Protein AF-A0A8B9MTH3-F1 (afdb_monomer_lite)

Radius of gyration: 24.54 Å; chains: 1; bounding box: 30×73×52 Å

InterPro domains:
  IPR032197 Ubiquitin-like modifier-activating enzyme Atg7, N-terminal [PF16420] (19-76)
  IPR042522 Ubiquitin-like modifier-activating enzyme Atg7, N-terminal, subdomain 1 [G3DSA:3.40.140.70] (24-77)

Foldseek 3Di:
DDDPDPPPPDPDPPPDDPDDDFDEAEDEDPQCVVLVVVCCVPPQPPPPDDAQFAFDWADPDDPPHHIYTYGHNCRRVPDDPVPDPDD

pLDDT: mean 80.83, std 20.32, range [35.56, 97.56]

Sequence (87 aa):
MAAASSEVHQPVDPGISKLQFAPFSSALDAGFWHELTQKKLNEYRLDETPKVIKGYYYNGDPLGLPARLTLEFSAFDIFYNPLVVTL

Structure (mmCIF, N/CA/C/O backbone):
data_AF-A0A8B9MTH3-F1
#
_entry.id   AF-A0A8B9MTH3-F1
#
loop_
_atom_site.group_PDB
_atom_site.id
_atom_site.type_symbol
_atom_site.label_atom_id
_atom_site.label_alt_id
_atom_site.label_comp_id
_atom_site.label_asym_id
_atom_site.label_entity_id
_atom_site.label_seq_id
_atom_site.pdbx_PDB_ins_code
_atom_site.Cartn_x
_atom_site.Cartn_y
_atom_site.Cartn_z
_atom_site.occupancy
_atom_site.B_iso_or_equiv
_atom_site.auth_seq_id
_atom_site.auth_comp_id
_atom_site.auth_asym_id
_atom_site.auth_atom_id
_atom_site.pdbx_PDB_model_num
ATOM 1 N N . MET A 1 1 ? 2.022 -61.837 -31.964 1.00 38.03 1 MET A N 1
ATOM 2 C CA . MET A 1 1 ? 3.032 -60.791 -31.700 1.00 38.03 1 MET A CA 1
ATOM 3 C C . MET A 1 1 ? 2.435 -59.458 -32.121 1.00 38.03 1 MET A C 1
ATOM 5 O O . MET A 1 1 ? 2.345 -59.209 -33.313 1.00 38.03 1 MET A O 1
ATOM 9 N N . ALA A 1 2 ? 1.943 -58.660 -31.174 1.00 35.56 2 ALA A N 1
ATOM 10 C CA . ALA A 1 2 ? 1.532 -57.281 -31.430 1.00 35.56 2 ALA A CA 1
ATOM 11 C C . ALA A 1 2 ? 2.722 -56.390 -31.062 1.00 35.56 2 ALA A C 1
ATOM 13 O O . ALA A 1 2 ? 3.194 -56.443 -29.927 1.00 35.56 2 ALA A O 1
ATOM 14 N N . ALA A 1 3 ? 3.267 -55.668 -32.039 1.00 37.16 3 ALA A N 1
ATOM 15 C CA . ALA A 1 3 ? 4.384 -54.763 -31.821 1.00 37.16 3 ALA A CA 1
ATOM 16 C C . ALA A 1 3 ? 3.876 -53.543 -31.044 1.00 37.16 3 ALA A C 1
ATOM 18 O O . ALA A 1 3 ? 3.022 -52.806 -31.536 1.00 37.16 3 ALA A O 1
ATOM 19 N N . ALA A 1 4 ? 4.373 -53.367 -29.820 1.00 43.69 4 ALA A N 1
ATOM 20 C CA . ALA A 1 4 ? 4.152 -52.161 -29.041 1.00 43.69 4 ALA A CA 1
ATOM 21 C C . ALA A 1 4 ? 4.751 -50.972 -29.803 1.00 43.69 4 ALA A C 1
ATOM 23 O O . ALA A 1 4 ? 5.933 -50.970 -30.147 1.00 43.69 4 ALA A O 1
ATOM 24 N N . SER A 1 5 ? 3.912 -49.990 -30.109 1.00 47.81 5 SER A N 1
ATOM 25 C CA . SER A 1 5 ? 4.321 -48.718 -30.684 1.00 47.81 5 SER A CA 1
ATOM 26 C C . SER A 1 5 ? 5.078 -47.952 -29.604 1.00 47.81 5 SER A C 1
ATOM 28 O O . SER A 1 5 ? 4.479 -47.467 -28.649 1.00 47.81 5 SER A O 1
ATOM 30 N N . SER A 1 6 ? 6.402 -47.910 -29.708 1.00 49.75 6 SER A N 1
ATOM 31 C CA . SER A 1 6 ? 7.246 -47.123 -28.816 1.00 49.75 6 SER A CA 1
ATOM 32 C C . SER A 1 6 ? 6.909 -45.641 -28.990 1.00 49.75 6 SER A C 1
ATOM 34 O O . SER A 1 6 ? 7.248 -45.048 -30.015 1.00 49.75 6 SER A O 1
ATOM 36 N N . GLU A 1 7 ? 6.240 -45.039 -28.007 1.00 50.75 7 GLU A N 1
ATOM 37 C CA . GLU A 1 7 ? 6.129 -43.585 -27.902 1.00 50.75 7 GLU A CA 1
ATOM 38 C C . GLU A 1 7 ? 7.540 -43.018 -27.712 1.00 50.75 7 GLU A C 1
ATOM 40 O O . GLU A 1 7 ? 8.165 -43.149 -26.658 1.00 50.75 7 GLU A O 1
ATOM 45 N N . VAL A 1 8 ? 8.075 -42.439 -28.784 1.00 45.88 8 VAL A N 1
ATOM 46 C CA . VAL A 1 8 ? 9.338 -41.706 -28.766 1.00 45.88 8 VAL A CA 1
ATOM 47 C C . VAL A 1 8 ? 9.138 -40.485 -27.873 1.00 45.88 8 VAL A C 1
ATOM 49 O O . VAL A 1 8 ? 8.454 -39.535 -28.246 1.00 45.88 8 VAL A O 1
ATOM 52 N N . HIS A 1 9 ? 9.736 -40.528 -26.683 1.00 47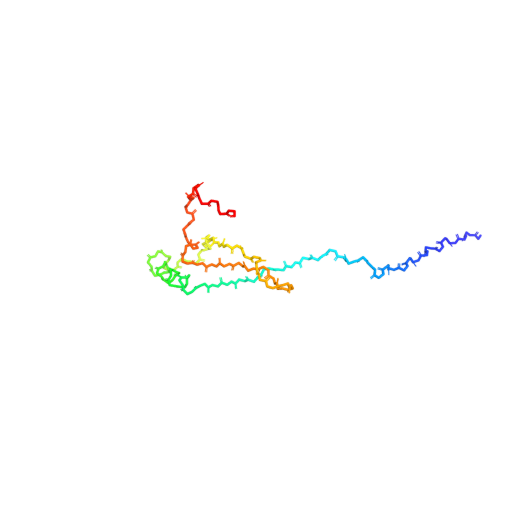.38 9 HIS A N 1
ATOM 53 C CA . HIS A 1 9 ? 9.902 -39.373 -25.808 1.00 47.38 9 HIS A CA 1
ATOM 54 C C . HIS A 1 9 ? 10.639 -38.283 -26.600 1.00 47.38 9 HIS A C 1
ATOM 56 O O . HIS A 1 9 ? 11.835 -38.402 -26.875 1.00 47.38 9 HIS A O 1
ATOM 62 N N . GLN A 1 10 ? 9.911 -37.253 -27.029 1.00 50.09 10 GLN A N 1
ATOM 63 C CA . GLN A 1 10 ? 10.504 -36.104 -27.703 1.00 50.09 10 GLN A CA 1
ATOM 64 C C . GLN A 1 10 ? 11.430 -35.359 -26.726 1.00 50.09 10 GLN A C 1
ATOM 66 O O . GLN A 1 10 ? 11.071 -35.180 -25.558 1.00 50.09 10 GLN A O 1
ATOM 71 N N . PRO A 1 11 ? 12.618 -34.916 -27.173 1.00 49.09 11 PRO A N 1
ATOM 72 C CA . PRO A 1 11 ? 13.497 -34.104 -26.351 1.00 49.09 11 PRO A CA 1
ATOM 73 C C . PRO A 1 11 ? 12.848 -32.728 -26.164 1.00 49.09 11 PRO A C 1
ATOM 75 O O . PRO A 1 11 ? 12.422 -32.098 -27.127 1.00 49.09 11 PRO A O 1
ATOM 78 N N . VAL A 1 12 ? 12.741 -32.273 -24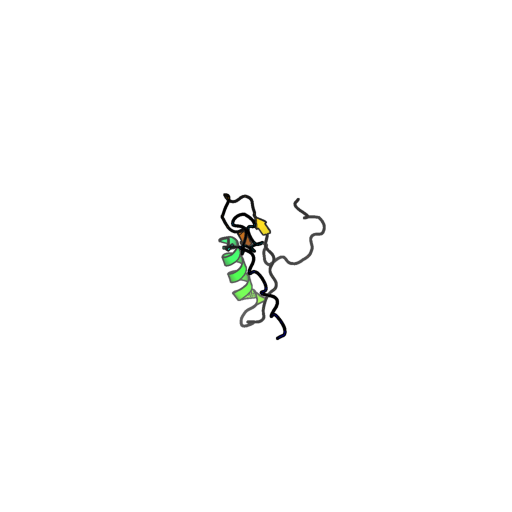.916 1.00 56.31 12 VAL A N 1
ATOM 79 C CA . VAL A 1 12 ? 12.271 -30.921 -24.588 1.00 56.31 12 VAL A CA 1
ATOM 80 C C . VAL A 1 12 ? 13.232 -29.913 -25.227 1.00 56.31 12 VAL A C 1
ATOM 82 O O . VAL A 1 12 ? 14.399 -29.856 -24.842 1.00 56.31 12 VAL A O 1
ATOM 85 N N . ASP A 1 13 ? 12.749 -29.138 -26.202 1.00 61.66 13 ASP A N 1
ATOM 86 C CA . ASP A 1 13 ? 13.503 -28.055 -26.838 1.00 61.66 13 ASP A CA 1
ATOM 87 C C . ASP A 1 13 ? 14.047 -27.075 -25.776 1.00 61.66 13 ASP A C 1
ATOM 89 O O . ASP A 1 13 ? 13.263 -26.522 -24.998 1.00 61.66 13 ASP A O 1
ATOM 93 N N . PRO A 1 14 ? 15.359 -26.771 -25.752 1.00 56.56 14 PRO A N 1
ATOM 94 C CA . PRO A 1 14 ? 15.955 -25.837 -24.790 1.00 56.56 14 PRO A CA 1
ATOM 95 C C . PRO A 1 14 ? 15.577 -24.360 -25.031 1.00 56.56 14 PRO A C 1
ATOM 97 O O . PRO A 1 14 ? 16.141 -23.472 -24.397 1.00 56.56 14 PRO A O 1
ATOM 100 N N . GLY A 1 15 ? 14.645 -24.077 -25.949 1.00 64.38 15 GLY A N 1
ATOM 101 C CA . GLY A 1 15 ? 14.315 -22.727 -26.416 1.00 64.38 15 GLY A CA 1
ATOM 102 C C . GLY A 1 15 ? 12.931 -22.200 -26.034 1.00 64.38 15 GLY A C 1
ATOM 103 O O . GLY A 1 15 ? 12.635 -21.047 -26.337 1.00 64.38 15 GLY A O 1
ATOM 104 N N . ILE A 1 16 ? 12.074 -22.995 -25.384 1.00 66.56 16 ILE A N 1
ATOM 105 C CA . ILE A 1 16 ? 10.731 -22.545 -24.988 1.00 66.56 16 ILE A CA 1
ATOM 106 C C . ILE A 1 16 ? 10.734 -22.243 -23.492 1.00 66.56 16 ILE A C 1
ATOM 108 O O . ILE A 1 16 ? 10.460 -23.105 -22.653 1.00 66.56 16 ILE A O 1
ATOM 112 N N . SER A 1 17 ? 11.050 -20.992 -23.153 1.00 77.62 17 SER A N 1
ATOM 113 C CA . SER A 1 17 ? 10.849 -20.467 -21.804 1.00 77.62 17 SER A CA 1
ATOM 114 C C . SER A 1 17 ? 9.370 -20.593 -21.451 1.00 77.62 17 SER A C 1
ATOM 116 O O . SER A 1 17 ? 8.520 -19.915 -22.029 1.00 77.62 17 SER A O 1
ATOM 118 N N . LYS A 1 18 ? 9.049 -21.495 -20.519 1.00 86.50 18 LYS A N 1
ATOM 119 C CA . LYS A 1 18 ? 7.688 -21.618 -19.987 1.00 86.50 18 LYS A CA 1
ATOM 120 C C . LYS A 1 18 ? 7.265 -20.268 -19.413 1.00 86.50 18 LYS A C 1
ATOM 122 O O . LYS A 1 18 ? 8.069 -19.611 -18.758 1.00 86.50 18 LYS A O 1
ATOM 127 N N . LEU A 1 19 ? 6.013 -19.876 -19.645 1.00 89.06 19 LEU A N 1
ATOM 128 C CA . LEU A 1 19 ? 5.433 -18.680 -19.038 1.00 89.06 19 LEU A CA 1
ATOM 129 C C . LEU A 1 19 ? 5.624 -18.727 -17.513 1.00 89.06 19 LEU A C 1
ATOM 131 O O . LEU A 1 19 ? 5.328 -19.742 -16.880 1.00 89.06 19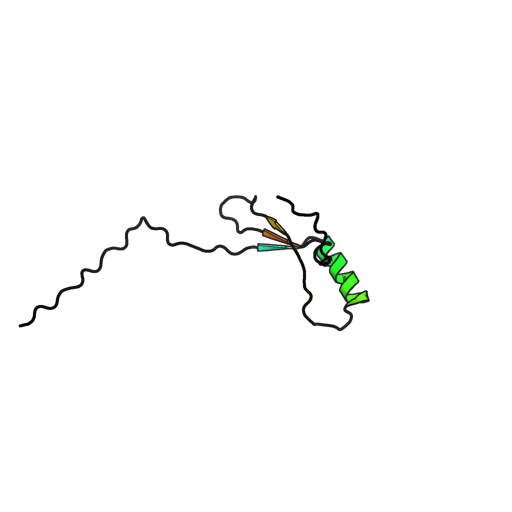 LEU A O 1
ATOM 135 N N . GLN A 1 20 ? 6.114 -17.629 -16.943 1.00 86.88 20 GLN A N 1
ATOM 136 C CA . GLN A 1 20 ? 6.322 -17.470 -15.507 1.00 86.88 20 GLN A CA 1
ATOM 137 C C . GLN A 1 20 ? 5.513 -16.283 -14.991 1.00 86.88 20 GLN A C 1
ATOM 139 O O . GLN A 1 20 ? 5.309 -15.299 -15.699 1.00 86.88 20 GLN A O 1
ATOM 144 N N . PHE A 1 21 ? 5.071 -16.385 -13.742 1.00 87.75 21 PHE A N 1
ATOM 145 C CA . PHE A 1 21 ? 4.420 -15.299 -13.020 1.00 87.75 21 PHE A CA 1
ATOM 146 C C . PHE A 1 21 ? 5.413 -14.703 -12.024 1.00 87.75 21 PHE A C 1
ATOM 148 O O . PHE A 1 21 ? 6.145 -15.444 -11.368 1.00 87.75 21 PHE A O 1
ATOM 155 N N . ALA A 1 22 ? 5.421 -13.377 -11.901 1.00 86.88 22 ALA A N 1
ATOM 156 C CA . ALA A 1 22 ? 6.223 -12.669 -10.911 1.00 86.88 22 ALA A CA 1
ATOM 157 C C . ALA A 1 22 ? 5.308 -12.082 -9.822 1.00 86.88 22 ALA A C 1
ATOM 159 O O . ALA A 1 22 ? 4.241 -11.556 -10.152 1.00 86.88 22 ALA A O 1
ATOM 160 N N . PRO A 1 23 ? 5.691 -12.163 -8.537 1.00 91.88 23 PRO A N 1
ATOM 161 C CA . PRO A 1 23 ? 4.963 -11.489 -7.470 1.00 91.88 23 PRO A CA 1
ATOM 162 C C . PRO A 1 23 ? 5.204 -9.974 -7.519 1.00 91.88 23 PRO A C 1
ATOM 164 O O . PRO A 1 23 ? 6.073 -9.488 -8.244 1.00 91.88 23 PRO A O 1
ATOM 167 N N . PHE A 1 24 ? 4.469 -9.237 -6.689 1.00 93.81 24 PHE A N 1
ATOM 168 C CA . PHE A 1 24 ? 4.806 -7.858 -6.348 1.00 93.81 24 PHE A CA 1
ATOM 169 C C . PHE A 1 24 ? 5.489 -7.791 -4.975 1.00 93.81 24 PHE A C 1
ATOM 171 O O . PHE A 1 24 ? 5.337 -8.692 -4.149 1.00 93.81 24 PHE A O 1
ATOM 178 N N . SER A 1 25 ? 6.215 -6.705 -4.723 1.00 94.19 25 SER A N 1
ATOM 179 C CA . SER A 1 25 ? 6.748 -6.352 -3.406 1.00 94.19 25 SER A CA 1
ATOM 180 C C . SER A 1 25 ? 5.946 -5.198 -2.807 1.00 94.19 25 SER A C 1
ATOM 182 O O . SER A 1 25 ? 5.674 -4.216 -3.494 1.00 94.19 25 SER A O 1
ATOM 184 N N . SER A 1 26 ? 5.557 -5.293 -1.537 1.00 94.94 26 SER A N 1
ATOM 185 C CA . SER A 1 26 ? 4.847 -4.206 -0.853 1.00 94.94 26 SER A CA 1
ATOM 186 C C . SER A 1 26 ? 5.829 -3.183 -0.289 1.00 94.94 26 SER A C 1
ATOM 188 O O . SER A 1 26 ? 6.802 -3.547 0.370 1.00 94.94 26 SER A O 1
ATOM 190 N N . ALA A 1 27 ? 5.540 -1.900 -0.480 1.00 95.00 27 ALA A N 1
ATOM 191 C CA . ALA A 1 27 ? 6.268 -0.793 0.123 1.00 95.00 27 ALA A CA 1
ATOM 192 C C . ALA A 1 27 ? 5.305 0.116 0.886 1.00 95.00 27 ALA A C 1
ATOM 194 O O . ALA A 1 27 ? 4.264 0.514 0.368 1.00 95.00 27 ALA A O 1
ATOM 195 N N . LEU A 1 28 ? 5.658 0.433 2.128 1.00 95.81 28 LEU A N 1
ATOM 196 C CA . LEU A 1 28 ? 4.857 1.274 3.011 1.00 95.81 28 LEU A CA 1
ATOM 197 C C . LEU A 1 28 ? 5.596 2.588 3.235 1.00 95.81 28 LEU A C 1
ATOM 199 O O . LEU A 1 28 ? 6.739 2.576 3.694 1.00 95.81 28 LEU A O 1
ATOM 203 N N . ASP A 1 29 ? 4.944 3.702 2.924 1.00 94.44 29 ASP A N 1
ATOM 204 C CA . ASP A 1 29 ? 5.453 5.027 3.262 1.00 94.44 29 ASP A CA 1
ATOM 205 C C . ASP A 1 29 ? 5.287 5.325 4.766 1.00 94.44 29 ASP A C 1
ATOM 207 O O . ASP A 1 29 ? 4.414 4.773 5.440 1.00 94.44 29 ASP A O 1
ATOM 211 N N . ALA A 1 30 ? 6.098 6.232 5.314 1.00 95.94 30 ALA A N 1
ATOM 212 C CA . ALA A 1 30 ? 5.966 6.656 6.710 1.00 95.94 30 ALA A CA 1
ATOM 213 C C . ALA A 1 30 ? 4.572 7.244 7.016 1.00 95.94 30 ALA A C 1
ATOM 215 O O . ALA A 1 30 ? 4.024 7.011 8.097 1.00 95.94 30 ALA A O 1
ATOM 216 N N . GLY A 1 31 ? 3.966 7.947 6.054 1.00 95.75 31 GLY A N 1
ATOM 217 C CA . GLY A 1 31 ? 2.617 8.497 6.158 1.00 95.75 31 GLY A CA 1
ATOM 218 C C . GLY A 1 31 ? 1.536 7.430 6.324 1.00 95.75 31 GLY A C 1
ATOM 219 O O . GLY A 1 31 ? 0.561 7.669 7.034 1.00 95.75 31 GLY A O 1
ATOM 220 N N . PHE A 1 32 ? 1.727 6.227 5.768 1.00 97.00 32 PHE A N 1
ATOM 221 C CA . PHE A 1 32 ? 0.804 5.106 5.979 1.00 97.00 32 PHE A CA 1
ATOM 222 C C . PHE A 1 32 ? 0.720 4.727 7.463 1.00 97.00 32 PHE A C 1
ATOM 224 O O . PHE A 1 32 ? -0.371 4.585 8.014 1.00 97.00 32 PHE A O 1
ATOM 231 N N . TRP A 1 33 ? 1.870 4.602 8.132 1.00 96.75 33 TRP A N 1
ATOM 232 C CA . TRP A 1 33 ? 1.928 4.240 9.550 1.00 96.75 33 TRP A CA 1
ATOM 233 C C . TRP A 1 33 ? 1.329 5.311 10.454 1.00 96.75 33 TRP A C 1
ATOM 235 O O . TRP A 1 33 ? 0.657 4.991 11.439 1.00 96.75 33 TRP A O 1
ATOM 245 N N . HIS A 1 34 ? 1.567 6.579 10.118 1.00 97.25 34 HIS A N 1
ATOM 246 C CA . HIS A 1 34 ? 0.995 7.696 10.854 1.00 97.25 34 HIS A CA 1
ATOM 247 C C . HIS A 1 34 ? -0.536 7.666 10.792 1.00 97.25 34 HIS A C 1
ATOM 249 O O . HIS A 1 34 ? -1.192 7.658 11.836 1.00 97.25 34 HIS A O 1
ATOM 255 N N . GLU A 1 35 ? -1.093 7.551 9.586 1.00 96.62 35 GLU A N 1
ATOM 256 C CA . GLU A 1 35 ? -2.539 7.493 9.371 1.00 96.62 35 GLU A CA 1
ATOM 257 C C . GLU A 1 35 ? -3.160 6.253 10.033 1.00 96.62 35 GLU A C 1
ATOM 259 O O . GLU A 1 35 ? -4.165 6.351 10.740 1.00 96.62 35 GLU A O 1
ATOM 264 N N . LEU A 1 36 ? -2.510 5.088 9.909 1.00 96.50 36 LEU A N 1
ATOM 265 C CA . LEU A 1 36 ? -2.954 3.855 10.562 1.00 96.50 36 LEU A CA 1
ATOM 266 C C . LEU A 1 36 ? -3.030 4.013 12.085 1.00 96.50 36 LEU A C 1
ATOM 268 O O . LEU A 1 36 ? -3.980 3.537 12.705 1.00 96.50 36 LEU A O 1
ATOM 272 N N . THR A 1 37 ? -2.053 4.690 12.693 1.00 97.12 37 THR A N 1
ATOM 273 C CA . THR A 1 37 ? -2.026 4.929 14.143 1.00 97.12 37 THR A CA 1
ATOM 274 C C . THR A 1 37 ? -3.188 5.821 14.576 1.00 97.12 37 THR A C 1
ATOM 276 O O . THR A 1 37 ? -3.883 5.491 15.540 1.00 97.12 37 THR A O 1
ATOM 279 N N . GLN A 1 38 ? -3.452 6.910 13.845 1.00 97.06 38 GLN A N 1
ATOM 280 C CA . GLN A 1 38 ? -4.587 7.794 14.132 1.00 97.06 38 GLN A CA 1
ATOM 281 C C . GLN A 1 38 ? -5.919 7.049 14.018 1.00 97.06 38 GLN A C 1
ATOM 283 O O . GLN A 1 38 ? -6.748 7.113 14.928 1.00 97.06 38 GLN A O 1
ATOM 288 N N . LYS A 1 39 ? -6.109 6.266 12.952 1.00 95.50 39 LYS A N 1
ATOM 289 C CA . LYS A 1 39 ? -7.330 5.474 12.766 1.00 95.50 39 LYS A CA 1
ATOM 290 C C . LYS A 1 39 ? -7.485 4.377 13.813 1.00 95.50 39 LYS A C 1
ATOM 292 O O . LYS A 1 39 ? -8.584 4.199 14.336 1.00 95.50 39 LYS A O 1
ATOM 297 N N . LYS A 1 40 ? -6.401 3.685 14.190 1.00 96.31 40 LYS A N 1
ATOM 298 C CA . LYS A 1 40 ? -6.408 2.660 15.250 1.00 96.31 40 LYS A CA 1
ATOM 299 C C . LYS A 1 40 ? -6.898 3.240 16.577 1.00 96.31 40 LYS A C 1
ATOM 301 O O . LYS A 1 40 ? -7.730 2.619 17.228 1.00 96.31 40 LYS A O 1
ATOM 306 N N . LEU A 1 41 ? -6.416 4.419 16.965 1.00 97.56 41 LEU A N 1
ATOM 307 C CA . LEU A 1 41 ? -6.779 5.044 18.239 1.00 97.56 41 LEU A CA 1
ATOM 308 C C . LEU A 1 41 ? -8.197 5.630 18.231 1.00 97.56 41 LEU A C 1
ATOM 310 O O . LEU A 1 41 ? -8.944 5.443 19.191 1.00 97.56 41 LEU A O 1
ATOM 314 N N . ASN A 1 42 ? -8.574 6.319 17.153 1.00 97.00 42 ASN A N 1
ATOM 315 C CA . ASN A 1 42 ? -9.777 7.153 17.142 1.00 97.00 42 ASN A CA 1
ATOM 316 C C . ASN A 1 42 ? -11.014 6.424 16.597 1.00 97.00 42 ASN A C 1
ATOM 318 O O . ASN A 1 42 ? -12.105 6.548 17.163 1.00 97.00 42 ASN A O 1
ATOM 322 N N . GLU A 1 43 ? -10.842 5.649 15.523 1.00 95.19 43 GLU A N 1
ATOM 323 C CA . GLU A 1 43 ? -11.933 5.022 14.767 1.00 95.19 43 GLU A CA 1
ATOM 324 C C . GLU A 1 43 ? -12.063 3.529 15.092 1.00 95.19 43 GLU A C 1
ATOM 326 O O . GLU A 1 43 ? -13.127 3.080 15.512 1.00 95.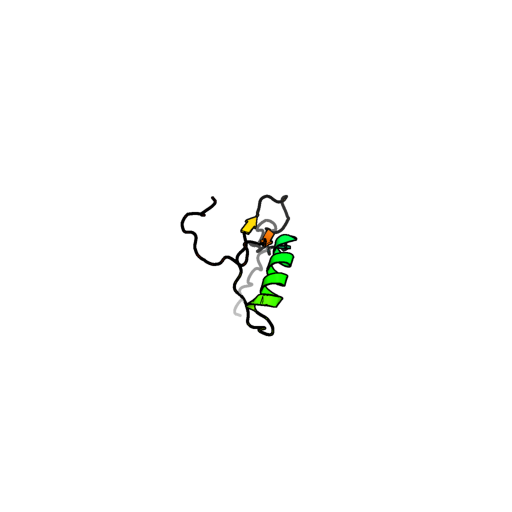19 43 GLU A O 1
ATOM 331 N N . TYR A 1 44 ? -10.986 2.756 14.925 1.00 95.12 44 TYR A N 1
ATOM 332 C CA . TYR A 1 44 ? -11.036 1.291 15.011 1.00 95.12 44 TYR A CA 1
ATOM 333 C C . TYR A 1 44 ? -11.051 0.795 16.458 1.00 95.12 44 TYR A C 1
ATOM 335 O O . TYR A 1 44 ? -11.786 -0.127 16.795 1.00 95.12 44 TYR A O 1
ATOM 343 N N . ARG A 1 45 ? -10.278 1.420 17.350 1.00 94.81 45 ARG A N 1
ATOM 344 C CA . ARG A 1 45 ? -10.171 1.036 18.765 1.00 94.81 45 ARG A CA 1
ATOM 345 C C . ARG A 1 45 ? -9.772 -0.443 18.907 1.00 94.81 45 ARG A C 1
ATOM 347 O O . ARG A 1 45 ? -8.667 -0.821 18.522 1.00 94.81 45 ARG A O 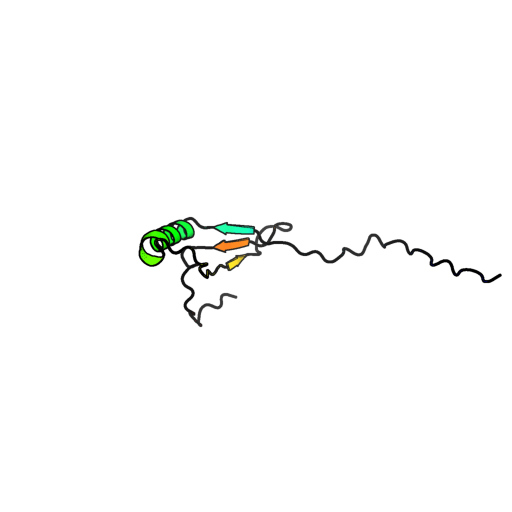1
ATOM 354 N N . LEU A 1 46 ? -10.663 -1.266 19.463 1.00 96.81 46 LEU A N 1
ATOM 355 C CA . LEU A 1 46 ? -10.484 -2.710 19.655 1.00 96.81 46 LEU A CA 1
ATOM 356 C C . LEU A 1 46 ? -11.038 -3.548 18.493 1.00 96.81 46 LEU A C 1
ATOM 358 O O . LEU A 1 46 ? -11.018 -4.771 18.563 1.00 96.81 46 LEU A O 1
ATOM 362 N N . ASP A 1 47 ? -11.562 -2.911 17.448 1.00 96.69 47 ASP A N 1
ATOM 363 C CA . ASP A 1 47 ? -12.036 -3.604 16.258 1.00 96.69 47 ASP A CA 1
ATOM 364 C C . ASP A 1 47 ? -10.851 -4.176 15.464 1.00 96.69 47 ASP A C 1
ATOM 366 O O . ASP A 1 47 ? -9.957 -3.447 15.019 1.00 96.69 47 ASP A O 1
ATOM 370 N N . GLU A 1 48 ? -10.857 -5.496 15.291 1.00 94.62 48 GLU A N 1
ATOM 371 C CA . GLU A 1 48 ? -9.859 -6.256 14.531 1.00 94.62 48 GLU A CA 1
ATOM 372 C C . GLU A 1 48 ? -10.391 -6.742 13.176 1.00 94.62 48 GLU A C 1
ATOM 374 O O . GLU A 1 48 ? -9.725 -7.507 12.477 1.00 94.62 48 GLU A O 1
ATOM 379 N N . THR A 1 49 ? -11.590 -6.309 12.774 1.00 96.81 49 THR A N 1
ATOM 380 C CA . THR A 1 49 ? -12.137 -6.669 11.464 1.00 96.81 49 THR A CA 1
ATOM 381 C C . THR A 1 49 ? -11.264 -6.124 10.326 1.00 96.81 49 THR A C 1
ATOM 383 O O . THR A 1 49 ? -10.723 -5.015 10.431 1.00 96.81 49 THR A O 1
ATOM 386 N N . PRO A 1 50 ? -11.136 -6.866 9.206 1.00 96.06 50 PRO A N 1
ATOM 387 C CA . PRO A 1 50 ? -10.370 -6.412 8.051 1.00 96.06 50 PRO A CA 1
ATOM 388 C C . PRO A 1 50 ? -10.852 -5.054 7.532 1.00 96.06 50 PRO A C 1
ATOM 390 O O . PRO A 1 50 ? -12.055 -4.821 7.400 1.00 96.06 50 PRO A O 1
ATOM 393 N N . LYS A 1 51 ? -9.906 -4.170 7.200 1.00 93.94 51 LYS A N 1
ATOM 394 C CA . LYS A 1 51 ? -10.179 -2.858 6.602 1.00 93.94 51 LYS A CA 1
ATOM 395 C C . LYS A 1 51 ? -9.720 -2.857 5.154 1.00 93.94 51 LYS A C 1
ATOM 397 O O . LYS A 1 51 ? -8.611 -3.291 4.849 1.00 93.94 51 LYS A O 1
ATOM 402 N N . VAL A 1 52 ? -10.587 -2.380 4.268 1.00 93.88 52 VAL A N 1
ATOM 403 C CA . VAL A 1 52 ? -10.232 -2.181 2.863 1.00 93.88 52 VAL A CA 1
ATOM 404 C C . VAL A 1 52 ? -9.216 -1.038 2.791 1.00 93.88 52 VAL A C 1
ATOM 406 O O . VAL A 1 52 ? -9.332 -0.059 3.524 1.00 93.88 52 VAL A O 1
ATOM 409 N N . ILE A 1 53 ? -8.210 -1.180 1.934 1.00 94.12 53 ILE A N 1
ATOM 410 C CA . ILE A 1 53 ? -7.210 -0.148 1.650 1.00 94.12 53 ILE A CA 1
ATOM 411 C C . ILE A 1 53 ? -6.918 -0.128 0.150 1.00 94.12 53 ILE A C 1
ATOM 413 O O . ILE A 1 53 ? -7.137 -1.126 -0.540 1.00 94.12 53 ILE A O 1
ATOM 417 N N . LYS A 1 54 ? -6.411 0.997 -0.351 1.00 93.69 54 LYS A N 1
ATOM 418 C CA . LYS A 1 54 ? -5.949 1.158 -1.733 1.00 93.69 54 LYS A CA 1
ATOM 419 C C . LYS A 1 54 ? -4.456 1.472 -1.785 1.00 93.69 54 LYS A C 1
ATOM 421 O O . LYS A 1 54 ? -3.888 2.008 -0.839 1.00 93.69 54 LYS A O 1
ATOM 426 N N . GLY A 1 55 ? -3.837 1.153 -2.911 1.00 92.94 55 GLY A N 1
ATOM 427 C CA . GLY A 1 55 ? -2.439 1.450 -3.200 1.00 92.94 55 GLY A CA 1
ATOM 428 C C . GLY A 1 55 ? -2.217 1.572 -4.697 1.00 92.94 55 GLY A C 1
ATOM 429 O O . GLY A 1 55 ? -3.133 1.333 -5.485 1.00 92.94 55 GLY A O 1
ATOM 430 N N . TYR A 1 56 ? -0.994 1.915 -5.079 1.00 93.12 56 TYR A N 1
ATOM 431 C CA . TYR A 1 56 ? -0.612 2.074 -6.479 1.00 93.12 56 TYR A CA 1
ATOM 432 C C . TYR A 1 56 ? 0.465 1.060 -6.841 1.00 93.12 56 TYR A C 1
ATOM 434 O O . TYR A 1 56 ? 1.408 0.845 -6.077 1.00 93.12 56 TYR A O 1
ATOM 442 N N . TYR A 1 57 ? 0.323 0.446 -8.013 1.00 93.88 57 TYR A N 1
ATOM 443 C CA . TYR A 1 57 ? 1.381 -0.372 -8.585 1.00 93.88 57 TYR A CA 1
ATOM 444 C C . TYR A 1 57 ? 2.378 0.507 -9.333 1.00 93.88 57 TYR A C 1
ATOM 446 O O . TYR A 1 57 ? 1.994 1.413 -10.069 1.00 93.88 57 TYR A O 1
ATOM 454 N N . TYR A 1 58 ? 3.658 0.201 -9.170 1.00 90.81 58 TYR A N 1
ATOM 455 C CA . TYR A 1 58 ? 4.756 0.824 -9.888 1.00 90.81 58 TYR A CA 1
ATOM 456 C C . TYR A 1 58 ? 5.618 -0.254 -10.545 1.00 90.81 58 TYR A C 1
ATOM 458 O O . TYR A 1 58 ? 6.008 -1.231 -9.905 1.00 90.81 58 TYR A O 1
ATOM 466 N N . ASN A 1 59 ? 5.901 -0.075 -11.832 1.00 91.00 59 ASN A N 1
ATOM 467 C CA . ASN A 1 59 ? 6.663 -1.004 -12.670 1.00 91.00 59 ASN A CA 1
ATOM 468 C C . ASN A 1 59 ? 7.874 -0.339 -13.350 1.00 91.00 59 ASN A C 1
ATOM 470 O O . ASN A 1 59 ? 8.415 -0.899 -14.298 1.00 91.00 59 ASN A O 1
ATOM 474 N N . GLY A 1 60 ? 8.286 0.849 -12.896 1.00 90.19 60 GLY A N 1
ATOM 475 C CA . GLY A 1 60 ? 9.456 1.561 -13.426 1.00 90.19 60 GLY A CA 1
ATOM 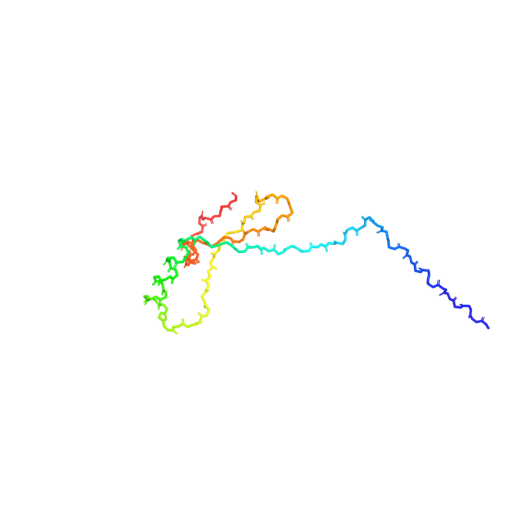476 C C . GLY A 1 60 ? 10.776 1.208 -12.730 1.00 90.19 60 GLY A C 1
ATOM 477 O O . GLY A 1 60 ? 11.760 1.926 -12.895 1.00 90.19 60 GLY A O 1
ATOM 478 N N . ASP A 1 61 ? 10.796 0.156 -11.909 1.00 89.38 61 ASP A N 1
ATOM 479 C CA . ASP A 1 61 ? 12.017 -0.367 -11.293 1.00 89.38 61 ASP A CA 1
ATOM 480 C C . ASP A 1 61 ? 12.894 -1.104 -12.332 1.00 89.38 61 ASP A C 1
ATOM 482 O O . ASP A 1 61 ? 12.395 -1.532 -13.378 1.00 89.38 61 ASP A O 1
ATOM 486 N N . PRO A 1 62 ? 14.210 -1.260 -12.080 1.00 91.69 62 PRO A N 1
ATOM 487 C CA . PRO A 1 62 ? 15.107 -2.006 -12.959 1.00 91.69 62 PRO A CA 1
ATOM 488 C C . PRO A 1 62 ? 14.603 -3.404 -13.347 1.00 91.69 62 PRO A C 1
ATOM 490 O O . PRO A 1 62 ? 13.940 -4.096 -12.572 1.00 91.69 62 PRO A O 1
ATOM 493 N N . LEU A 1 63 ? 14.993 -3.849 -14.546 1.00 86.50 63 LEU A N 1
ATOM 494 C CA . LEU A 1 63 ? 14.644 -5.170 -15.071 1.00 86.50 63 LEU A CA 1
ATOM 495 C C . LEU A 1 63 ? 15.026 -6.292 -14.096 1.00 86.50 63 LEU A C 1
ATOM 497 O O . LEU A 1 63 ? 16.123 -6.310 -13.541 1.00 86.50 63 LEU A O 1
ATOM 501 N N . GLY A 1 64 ? 14.120 -7.258 -13.939 1.00 86.19 64 GLY A N 1
ATOM 502 C CA . GLY A 1 64 ? 14.302 -8.409 -13.052 1.00 86.19 64 GLY A CA 1
ATOM 503 C C . GLY A 1 64 ? 13.839 -8.182 -11.611 1.00 86.19 64 GLY A C 1
ATOM 504 O O . GLY A 1 64 ? 13.846 -9.132 -10.831 1.00 86.19 64 GLY A O 1
ATOM 505 N N . LEU A 1 65 ? 13.398 -6.971 -11.258 1.00 88.44 65 LEU A N 1
ATOM 506 C CA . LEU A 1 65 ? 12.748 -6.709 -9.976 1.00 88.44 65 LEU A CA 1
ATOM 507 C C . LEU A 1 65 ? 11.223 -6.895 -10.072 1.00 88.44 65 LEU A C 1
ATOM 509 O O . LEU A 1 65 ? 10.631 -6.633 -11.122 1.00 88.44 65 LEU A O 1
ATOM 513 N N . PRO A 1 66 ? 10.569 -7.363 -8.993 1.00 91.75 66 PRO A N 1
ATOM 514 C CA . PRO A 1 66 ? 9.114 -7.441 -8.942 1.00 91.75 66 PRO A CA 1
ATOM 515 C C . PRO A 1 66 ? 8.494 -6.039 -8.978 1.00 91.75 66 PRO A C 1
ATOM 517 O O . PRO A 1 66 ? 9.068 -5.092 -8.443 1.00 91.75 66 PRO A O 1
ATOM 520 N N . ALA A 1 67 ? 7.287 -5.921 -9.539 1.00 93.12 67 ALA A N 1
ATOM 521 C CA . ALA A 1 67 ? 6.505 -4.690 -9.438 1.00 93.12 67 ALA A CA 1
ATOM 522 C C . ALA A 1 67 ? 6.273 -4.318 -7.966 1.00 93.12 67 ALA A C 1
ATOM 524 O O . ALA A 1 67 ? 6.169 -5.193 -7.103 1.00 93.12 67 ALA A O 1
ATOM 525 N N . ARG A 1 68 ? 6.153 -3.027 -7.666 1.00 95.12 68 ARG A N 1
ATOM 526 C CA . ARG A 1 68 ? 5.962 -2.547 -6.297 1.00 95.12 68 ARG A CA 1
ATOM 527 C C . ARG A 1 68 ? 4.521 -2.122 -6.062 1.00 95.12 68 ARG A C 1
ATOM 529 O O . ARG A 1 68 ? 3.994 -1.334 -6.835 1.00 95.12 68 ARG A O 1
ATOM 536 N N . LEU A 1 69 ? 3.899 -2.615 -4.996 1.00 95.69 69 LEU A N 1
ATOM 537 C CA . LEU A 1 69 ? 2.640 -2.091 -4.468 1.00 95.69 69 LEU A CA 1
ATOM 538 C C . LEU A 1 69 ? 2.964 -1.089 -3.360 1.00 95.69 69 LEU A C 1
ATOM 540 O O . LEU A 1 69 ? 3.411 -1.490 -2.286 1.00 95.69 69 LEU A O 1
ATOM 544 N N . THR A 1 70 ? 2.739 0.196 -3.608 1.00 95.81 70 THR A N 1
ATOM 545 C CA . THR A 1 70 ? 2.985 1.252 -2.620 1.00 95.81 70 THR A CA 1
ATOM 546 C C . THR A 1 70 ? 1.699 1.613 -1.882 1.00 95.81 70 THR A C 1
ATOM 548 O O . THR A 1 70 ? 0.665 1.860 -2.510 1.00 95.81 70 THR A O 1
ATOM 551 N N . LEU A 1 71 ? 1.776 1.676 -0.552 1.00 96.31 71 LEU A N 1
ATOM 552 C CA . LEU A 1 71 ? 0.723 2.191 0.323 1.00 96.31 71 LEU A CA 1
ATOM 553 C C . LEU A 1 71 ? 1.204 3.475 1.003 1.00 96.31 71 LEU A C 1
ATOM 555 O O . LEU A 1 71 ? 2.276 3.511 1.609 1.00 96.31 71 LEU A O 1
ATOM 559 N N . GLU A 1 72 ? 0.382 4.513 0.913 1.00 95.44 72 GLU A N 1
ATOM 560 C CA . GLU A 1 72 ? 0.658 5.852 1.441 1.00 95.44 72 GLU A CA 1
ATOM 561 C C . GLU A 1 72 ? -0.433 6.273 2.433 1.00 95.44 72 GLU A C 1
ATOM 563 O O . GLU A 1 72 ? -1.368 5.517 2.700 1.00 95.44 72 GLU A O 1
ATOM 568 N N . PHE A 1 73 ? -0.360 7.499 2.960 1.00 94.00 73 PHE A N 1
ATOM 569 C CA . PHE A 1 73 ? -1.398 8.041 3.849 1.00 94.00 73 PHE A CA 1
ATOM 570 C C . PHE A 1 73 ? -2.807 7.986 3.217 1.00 94.00 73 PHE A C 1
ATOM 572 O O . PHE A 1 73 ? -3.797 7.759 3.906 1.00 94.00 73 PHE A O 1
ATOM 579 N N . SER A 1 74 ? -2.903 8.111 1.886 1.00 92.62 74 SER A N 1
ATOM 580 C CA . SER A 1 74 ? -4.169 8.049 1.141 1.00 92.62 74 SER A CA 1
ATOM 581 C C . SER A 1 74 ? -4.760 6.637 1.017 1.00 92.62 74 SER A C 1
ATOM 583 O O . SER A 1 74 ? -5.860 6.482 0.483 1.00 92.62 74 SER A O 1
ATOM 585 N N . ALA A 1 75 ? -4.081 5.601 1.524 1.00 94.62 75 ALA A N 1
ATOM 586 C CA . ALA A 1 75 ? -4.521 4.211 1.411 1.00 94.62 75 ALA A CA 1
ATOM 587 C C . ALA A 1 75 ? -5.893 3.946 2.048 1.00 94.62 75 ALA A C 1
ATOM 589 O O . ALA A 1 75 ? -6.578 3.003 1.657 1.00 94.62 75 ALA A O 1
ATOM 590 N N . PHE A 1 76 ? -6.311 4.777 3.002 1.00 93.12 76 PHE A N 1
ATOM 591 C CA . PHE A 1 76 ? -7.585 4.640 3.709 1.00 93.12 76 PHE A CA 1
ATOM 592 C C . PHE A 1 76 ? -8.718 5.492 3.115 1.00 93.12 76 PHE A C 1
ATOM 594 O O . PHE A 1 76 ? -9.859 5.375 3.560 1.00 93.12 76 PHE A O 1
ATOM 601 N N . ASP A 1 77 ? -8.434 6.338 2.121 1.00 90.44 77 ASP A N 1
ATOM 602 C CA . ASP A 1 77 ? -9.445 7.151 1.440 1.00 90.44 77 ASP A CA 1
ATOM 603 C C . ASP A 1 77 ? -10.087 6.360 0.293 1.00 90.44 77 ASP A C 1
ATOM 605 O O . ASP A 1 77 ? -9.713 6.463 -0.874 1.00 90.44 77 ASP A O 1
ATOM 609 N N . ILE A 1 78 ? -11.024 5.483 0.632 1.00 81.38 78 ILE A N 1
ATOM 610 C CA . ILE A 1 78 ? -11.647 4.546 -0.321 1.00 81.38 78 ILE A CA 1
ATOM 611 C C . ILE A 1 78 ? -12.803 5.206 -1.085 1.00 81.38 78 ILE A C 1
ATOM 613 O O . ILE A 1 78 ? -13.354 4.621 -2.018 1.00 81.38 78 ILE A O 1
ATOM 617 N N . PHE A 1 79 ? -13.191 6.426 -0.708 1.00 73.44 79 PHE A N 1
ATOM 618 C CA . PHE A 1 79 ? -14.279 7.115 -1.379 1.00 73.44 79 PHE A CA 1
ATOM 619 C C . PHE A 1 79 ? -13.824 7.557 -2.772 1.00 73.44 79 PHE A C 1
ATOM 621 O O . PHE A 1 79 ? -12.796 8.201 -2.967 1.00 73.44 79 PHE A O 1
ATOM 628 N N . TYR A 1 80 ? -14.594 7.118 -3.764 1.00 55.09 80 TYR A N 1
ATOM 629 C CA . TYR A 1 80 ? -14.347 7.329 -5.182 1.00 55.09 80 TYR A CA 1
ATOM 630 C C . TYR A 1 80 ? -14.217 8.830 -5.479 1.00 55.09 80 TYR A C 1
ATOM 632 O O . TYR A 1 80 ? -15.199 9.564 -5.369 1.00 55.09 80 TYR A O 1
ATOM 640 N N . ASN A 1 81 ? -13.040 9.280 -5.920 1.00 54.34 81 ASN A N 1
ATOM 641 C CA . ASN A 1 81 ? -12.957 10.491 -6.725 1.00 54.34 81 ASN A CA 1
ATOM 642 C C . ASN A 1 81 ? -12.929 10.051 -8.198 1.00 54.34 81 ASN A C 1
ATOM 644 O O . ASN A 1 81 ? -11.876 9.619 -8.670 1.00 54.34 81 ASN A O 1
ATOM 648 N N . PRO A 1 82 ? -14.054 10.111 -8.936 1.00 50.22 82 PRO A N 1
ATOM 649 C CA . PRO A 1 82 ? -14.140 9.629 -10.319 1.00 50.22 82 PRO A CA 1
ATOM 650 C C . PRO A 1 82 ? -13.227 10.379 -11.308 1.00 50.22 82 PRO A C 1
ATOM 652 O O . PRO A 1 82 ? -13.215 10.048 -12.489 1.00 50.22 82 PRO A O 1
ATOM 655 N N . LEU A 1 83 ? -12.467 11.377 -10.847 1.00 51.41 83 LEU A N 1
ATOM 656 C CA . LEU A 1 83 ? -11.568 12.195 -11.658 1.00 51.41 83 LEU A CA 1
ATOM 657 C C . LEU A 1 83 ? -10.084 11.817 -11.549 1.00 51.41 83 LEU A C 1
ATOM 659 O O . LEU A 1 83 ? -9.281 12.373 -12.292 1.00 51.41 83 LEU A O 1
ATOM 663 N N . VAL A 1 84 ? -9.693 10.884 -10.674 1.00 45.72 84 VAL A N 1
ATOM 664 C CA . VAL A 1 84 ? -8.288 10.448 -10.567 1.00 45.72 84 VAL A CA 1
ATOM 665 C C . VAL A 1 84 ? -8.131 9.075 -11.214 1.00 45.72 84 VAL A C 1
ATOM 667 O O . VAL A 1 84 ? -8.073 8.046 -10.549 1.00 45.72 84 VAL A O 1
ATOM 670 N N . VAL A 1 85 ? -8.088 9.071 -12.546 1.00 40.06 85 VAL A N 1
ATOM 671 C CA . VAL A 1 85 ? -7.476 7.989 -13.323 1.00 40.06 85 VAL A CA 1
ATOM 672 C C . VAL A 1 85 ? -6.130 8.528 -13.786 1.00 40.06 85 VAL A C 1
ATOM 674 O O . VAL A 1 85 ? -6.064 9.286 -14.749 1.00 40.06 85 VAL A O 1
ATOM 677 N N . THR A 1 86 ? -5.063 8.197 -13.067 1.00 41.16 86 THR A N 1
ATOM 678 C CA . THR A 1 86 ? -3.703 8.468 -13.538 1.00 41.16 86 THR A CA 1
ATOM 679 C C . THR A 1 86 ? -3.333 7.363 -14.531 1.00 41.16 86 THR A C 1
ATOM 681 O O . THR A 1 86 ? -3.190 6.209 -14.125 1.00 41.16 86 THR A O 1
ATOM 684 N N . LEU A 1 87 ? -3.262 7.713 -15.823 1.00 43.97 87 LEU A N 1
ATOM 685 C CA . LEU A 1 87 ? -2.523 6.974 -16.856 1.00 43.97 87 LEU A CA 1
ATOM 686 C C . LEU A 1 87 ? -1.071 7.456 -16.878 1.00 43.97 87 LEU A C 1
ATOM 688 O O . LEU A 1 87 ? -0.874 8.680 -16.698 1.00 43.97 87 LEU A O 1
#

Organism: NCBI:txid211598

Secondary structure (DSSP, 8-state):
-------------TT--------EEEEE-HHHHHHHHHHIIIIITT--S------EEE--SPTTSPEEEEE-GGGG--S--TT----